Protein AF-B2W3G2-F1 (afdb_monomer_lite)

Radius of gyration: 20.52 Å; chains: 1; bounding box: 35×67×52 Å

Foldseek 3Di:
DDDDDDPPPDPPPPPPPPPQLEDPLVPDDAPPPQFQKFFDLDSNAPPDPGHTHHQAQQDKDALCPPPVNCVVRGNDMGGGPQKDKDWDAACPWDFDAGPNHTDTHNIIMHMHGDPPD

pLDDT: mean 70.54, std 13.12, range [37.62, 88.69]

Secondary structure (DSSP, 8-state):
---------------------SPPGGGS----SSEEEEEESSSSSSSS--EEEE--TT-EEETTTSTT--TTT--EEEEPTTEEEEEEEEEEEEEEEETTEEEEEEEEEEEEETT--

Organism: Pyrenophora tritici-repentis (strain Pt-1C-BFP) (NCBI:txid426418)

Sequence (117 aa):
MRFEIPTIVALLSSFASAVSVCRPHSKLNPFNDSRGCTIFKDQTCGSDPGFAIPGDSGYCADLNNLFADYDGKVRSFRVEKGYQCEFYFEYAYSRAKLDGKECTARQLVACSPAGSG

Structure (mmCIF, N/CA/C/O backbone):
data_AF-B2W3G2-F1
#
_entry.id   AF-B2W3G2-F1
#
loop_
_atom_site.group_PDB
_atom_site.id
_atom_site.type_symbol
_atom_site.label_atom_id
_atom_site.label_alt_id
_atom_site.label_comp_id
_atom_site.label_asym_id
_atom_site.label_entity_id
_atom_site.label_seq_id
_atom_site.pdbx_PDB_ins_code
_atom_site.Cartn_x
_atom_site.Cartn_y
_atom_site.Cartn_z
_atom_site.occupancy
_atom_site.B_iso_or_equiv
_atom_site.auth_seq_id
_atom_site.auth_comp_id
_atom_site.auth_asym_id
_atom_site.auth_atom_id
_atom_site.pdbx_PDB_model_num
ATOM 1 N N . MET A 1 1 ? -24.518 48.943 39.347 1.00 37.62 1 MET A N 1
ATOM 2 C CA . MET A 1 1 ? -23.666 49.119 38.152 1.00 37.62 1 MET A CA 1
ATOM 3 C C . MET A 1 1 ? -22.900 47.829 37.923 1.00 37.62 1 MET A C 1
ATOM 5 O O . MET A 1 1 ? -22.415 47.283 38.900 1.00 37.62 1 MET A O 1
ATOM 9 N N . ARG A 1 2 ? -22.800 47.414 36.652 1.00 47.94 2 ARG A N 1
ATOM 10 C CA . ARG A 1 2 ? -21.894 46.395 36.091 1.00 47.94 2 ARG A CA 1
ATOM 11 C C . ARG A 1 2 ? -22.033 44.958 36.608 1.00 47.94 2 ARG A C 1
ATOM 13 O O . ARG A 1 2 ? -21.457 44.586 37.620 1.00 47.94 2 ARG A O 1
ATOM 20 N N . PHE A 1 3 ? -22.702 44.140 35.802 1.00 44.09 3 PHE A N 1
ATOM 21 C CA . PHE A 1 3 ? -22.323 42.742 35.625 1.00 44.09 3 PHE A CA 1
ATOM 22 C C . PHE A 1 3 ? -21.869 42.610 34.169 1.00 44.09 3 PHE A C 1
ATOM 24 O O . PHE A 1 3 ? -22.652 42.858 33.251 1.00 44.09 3 PHE A O 1
ATOM 31 N N . GLU A 1 4 ? -20.574 42.373 33.971 1.00 50.94 4 GLU A N 1
ATOM 32 C CA . GLU A 1 4 ? -19.979 42.151 32.655 1.00 50.94 4 GLU A CA 1
ATOM 33 C C . GLU A 1 4 ? -20.419 40.783 32.134 1.00 50.94 4 GLU A C 1
ATOM 35 O O . GLU A 1 4 ? -20.329 39.778 32.837 1.00 50.94 4 GLU A O 1
ATOM 40 N N . ILE A 1 5 ? -20.937 40.756 30.909 1.00 59.16 5 ILE A N 1
ATOM 41 C CA . ILE A 1 5 ? -21.316 39.522 30.225 1.00 59.16 5 ILE A CA 1
ATOM 42 C C . ILE A 1 5 ? -20.029 38.964 29.610 1.00 59.16 5 ILE A C 1
ATOM 44 O O . ILE A 1 5 ? -19.461 39.630 28.739 1.00 59.16 5 ILE A O 1
ATOM 48 N N . PRO A 1 6 ? -19.538 37.784 30.030 1.00 47.28 6 PRO A N 1
ATOM 49 C CA . PRO A 1 6 ? -18.366 37.207 29.410 1.00 47.28 6 PRO A CA 1
ATOM 50 C C . PRO A 1 6 ? -18.716 36.804 27.977 1.00 47.28 6 PRO A C 1
ATOM 52 O O . PRO A 1 6 ? -19.735 36.179 27.684 1.00 47.28 6 PRO A O 1
ATOM 55 N N . THR A 1 7 ? -17.826 37.207 27.090 1.00 56.22 7 THR A N 1
ATOM 56 C CA . THR A 1 7 ? -17.694 36.880 25.676 1.00 56.22 7 THR A CA 1
ATOM 57 C C . THR A 1 7 ? -17.620 35.365 25.440 1.00 56.22 7 THR A C 1
ATOM 59 O O . THR A 1 7 ? -16.544 34.823 25.201 1.00 56.22 7 THR A O 1
ATOM 62 N N . ILE A 1 8 ? -18.747 34.655 25.507 1.00 54.78 8 ILE A N 1
ATOM 63 C CA . ILE A 1 8 ? -18.829 33.220 25.178 1.00 54.78 8 ILE A CA 1
ATOM 64 C C . ILE A 1 8 ? -19.654 33.034 23.902 1.00 54.78 8 ILE A C 1
ATOM 66 O O . ILE A 1 8 ? -20.637 32.307 23.881 1.00 54.78 8 ILE A O 1
ATOM 70 N N . VAL A 1 9 ? -19.296 33.722 22.818 1.00 51.31 9 VAL A N 1
ATOM 71 C CA . VAL A 1 9 ? -19.859 33.435 21.490 1.00 51.31 9 VAL A CA 1
ATOM 72 C C . VAL A 1 9 ? -18.789 33.704 20.438 1.00 51.31 9 VAL A C 1
ATOM 74 O O . VAL A 1 9 ? -18.690 34.819 19.948 1.00 51.31 9 VAL A O 1
ATOM 77 N N . ALA A 1 10 ? -17.952 32.704 20.148 1.00 52.84 10 ALA A N 1
ATOM 78 C CA . ALA A 1 10 ? -17.333 32.458 18.833 1.00 52.84 10 ALA A CA 1
ATOM 79 C C . ALA A 1 10 ? -16.202 31.420 18.949 1.00 52.84 10 ALA A C 1
ATOM 81 O O . ALA A 1 10 ? -15.059 31.674 18.588 1.00 52.84 10 ALA A O 1
ATOM 82 N N . LEU A 1 11 ? -16.515 30.215 19.419 1.00 52.56 11 LEU A N 1
ATOM 83 C CA . LEU A 1 11 ? -15.760 29.036 18.992 1.00 52.56 11 LEU A CA 1
ATOM 84 C C . LEU A 1 11 ? -16.623 28.306 17.962 1.00 52.56 11 LEU A C 1
ATOM 86 O O . LEU A 1 11 ? -17.064 27.180 18.182 1.00 52.56 11 LEU A O 1
ATOM 90 N N . LEU A 1 12 ? -16.896 28.978 16.832 1.00 56.38 12 LEU A N 1
ATOM 91 C CA . LEU A 1 12 ? -17.184 28.254 15.596 1.00 56.38 12 LEU A CA 1
ATOM 92 C C . LEU A 1 12 ? -15.885 27.540 15.233 1.00 56.38 12 LEU A C 1
ATOM 94 O O . LEU A 1 12 ? -14.986 28.093 14.607 1.00 56.38 12 LEU A O 1
ATOM 98 N N . SER A 1 13 ? -15.777 26.325 15.751 1.00 57.22 13 SER A N 1
ATOM 99 C CA . SER A 1 13 ? -14.760 25.355 15.410 1.00 57.22 13 SER A CA 1
ATOM 100 C C . SER A 1 13 ? -14.858 25.108 13.912 1.00 57.22 13 SER A C 1
ATOM 102 O O . SER A 1 13 ? -15.798 24.492 13.420 1.00 57.22 13 SER A O 1
ATOM 104 N N . SER A 1 14 ? -13.895 25.648 13.173 1.00 59.69 14 SER A N 1
ATOM 105 C CA . SER A 1 14 ? -13.691 25.333 11.770 1.00 59.69 14 SER A CA 1
ATOM 106 C C . SER A 1 14 ? -13.421 23.836 11.663 1.00 59.69 14 SER A C 1
ATOM 108 O O . SER A 1 14 ? -12.293 23.386 11.860 1.00 59.69 14 SER A O 1
ATOM 110 N N . PHE A 1 15 ? -14.451 23.045 11.372 1.00 57.06 15 PHE A N 1
ATOM 111 C CA . PHE A 1 15 ? -14.263 21.687 10.886 1.00 57.06 15 PHE A CA 1
ATOM 112 C C . PHE A 1 15 ? -13.622 21.844 9.509 1.00 57.06 15 PHE A C 1
ATOM 114 O O . PHE A 1 15 ? -14.303 22.081 8.513 1.00 57.06 15 PHE A O 1
ATOM 121 N N . ALA A 1 16 ? -12.292 21.826 9.458 1.00 56.72 16 ALA A N 1
ATOM 122 C CA . ALA A 1 16 ? -11.580 21.725 8.201 1.00 56.72 16 ALA A CA 1
ATOM 123 C C . ALA A 1 16 ? -12.007 20.396 7.571 1.00 56.72 16 ALA A C 1
ATOM 125 O O . ALA A 1 16 ? -11.573 19.323 7.988 1.00 56.72 16 ALA A O 1
ATOM 126 N N . SER A 1 17 ? -12.926 20.457 6.610 1.00 55.50 17 SER A N 1
ATOM 127 C CA . SER A 1 17 ? -13.286 19.302 5.806 1.00 55.50 17 SER A CA 1
ATOM 128 C C . SER A 1 17 ? -12.051 18.928 4.996 1.00 55.50 17 SER A C 1
ATOM 130 O O . SER A 1 17 ? -11.687 19.639 4.058 1.00 55.50 17 SER A O 1
ATOM 132 N N . ALA A 1 18 ? -11.381 17.840 5.372 1.00 57.38 18 ALA A N 1
ATOM 133 C CA . ALA A 1 18 ? -10.377 17.228 4.522 1.00 57.38 18 ALA A CA 1
ATOM 134 C C . ALA A 1 18 ? -11.091 16.777 3.241 1.00 57.38 18 ALA A C 1
ATOM 136 O O . ALA A 1 18 ? -11.830 15.792 3.239 1.00 57.38 18 ALA A O 1
ATOM 137 N N . VAL A 1 19 ? -10.946 17.548 2.161 1.00 55.28 19 VAL A N 1
ATOM 138 C CA . VAL A 1 19 ? -11.452 17.148 0.849 1.00 55.28 19 VAL A CA 1
ATOM 139 C C . VAL A 1 19 ? -10.671 15.901 0.457 1.00 55.28 19 VAL A C 1
ATOM 141 O O . VAL A 1 19 ? -9.459 15.962 0.260 1.00 55.28 19 VAL A O 1
ATOM 144 N N . SER A 1 20 ? -11.358 14.761 0.387 1.00 54.84 20 SER A N 1
ATOM 145 C CA . SER A 1 20 ? -10.783 13.536 -0.163 1.00 54.84 20 SER A CA 1
ATOM 146 C C . SER A 1 20 ? -10.336 13.820 -1.595 1.00 54.84 20 SER A C 1
ATOM 148 O O . SER A 1 20 ? -11.167 13.961 -2.491 1.00 54.84 20 SER A O 1
ATOM 150 N N . VAL A 1 21 ? -9.022 13.916 -1.806 1.00 62.97 21 VAL A N 1
ATOM 151 C CA . VAL A 1 21 ? -8.405 14.059 -3.138 1.00 62.97 21 VAL A CA 1
ATOM 152 C C . VAL A 1 21 ? -8.632 12.785 -3.963 1.00 62.97 21 VAL A C 1
ATOM 154 O O . VAL A 1 21 ? -8.684 12.818 -5.192 1.00 62.97 21 VAL A O 1
ATOM 157 N N . CYS A 1 22 ? -8.861 11.662 -3.283 1.00 63.62 22 CYS A N 1
ATOM 158 C CA . CYS A 1 22 ? -9.170 10.391 -3.906 1.00 63.62 22 CYS A CA 1
ATOM 159 C C . CYS A 1 22 ? -10.599 10.371 -4.449 1.00 63.62 22 CYS A C 1
ATOM 161 O O . CYS A 1 22 ? -11.572 10.622 -3.726 1.00 63.62 22 CYS A O 1
ATOM 163 N N . ARG A 1 23 ? -10.721 10.033 -5.739 1.00 64.56 23 ARG A N 1
ATOM 164 C CA . ARG A 1 23 ? -12.013 9.753 -6.370 1.00 64.56 23 ARG A CA 1
ATOM 165 C C . ARG A 1 23 ? -12.688 8.590 -5.635 1.00 64.56 23 ARG A C 1
ATOM 167 O O . ARG A 1 23 ? -12.013 7.608 -5.324 1.00 64.56 23 ARG A O 1
ATOM 174 N N . PRO A 1 24 ? -14.008 8.658 -5.388 1.00 63.03 24 PRO A N 1
ATOM 175 C CA . PRO A 1 24 ? -14.722 7.552 -4.772 1.00 63.03 24 PRO A CA 1
ATOM 176 C C . PRO A 1 24 ? -14.552 6.287 -5.615 1.00 63.03 24 PRO A C 1
ATOM 178 O O . PRO A 1 24 ? -14.677 6.324 -6.842 1.00 63.03 24 PRO A O 1
ATOM 181 N N . HIS A 1 25 ? -14.290 5.171 -4.936 1.00 58.38 25 HIS A N 1
ATOM 182 C CA . HIS A 1 25 ? -14.004 3.871 -5.546 1.00 58.38 25 HIS A CA 1
ATOM 183 C C . HIS A 1 25 ? -15.076 3.432 -6.562 1.00 58.38 25 HIS A C 1
ATOM 185 O O . HIS A 1 25 ? -14.752 2.837 -7.583 1.00 58.38 25 HIS A O 1
ATOM 191 N N . SER A 1 26 ? -16.339 3.826 -6.359 1.00 60.28 26 SER A N 1
ATOM 192 C CA . SER A 1 26 ? -17.457 3.561 -7.276 1.00 60.28 26 SER A CA 1
ATOM 193 C C . SER A 1 26 ? -17.320 4.181 -8.675 1.00 60.28 26 SER A C 1
ATOM 195 O O . SER A 1 26 ? -18.089 3.821 -9.563 1.00 60.28 26 SER A O 1
ATOM 197 N N . LYS A 1 27 ? -16.374 5.105 -8.886 1.00 65.44 27 LYS A N 1
ATOM 198 C CA . LYS A 1 27 ? -16.116 5.762 -10.179 1.00 65.44 27 LYS A CA 1
ATOM 199 C C . LYS A 1 27 ? -14.816 5.322 -10.858 1.00 65.44 27 LYS A C 1
ATOM 201 O O . LYS A 1 27 ? -14.459 5.898 -11.884 1.00 65.44 27 LYS A O 1
ATOM 206 N N . LEU A 1 28 ? -14.086 4.364 -10.290 1.00 69.25 28 LEU A N 1
ATOM 207 C CA . LEU A 1 28 ? -12.816 3.888 -10.836 1.00 69.25 28 LEU A CA 1
ATOM 208 C C . LEU A 1 28 ? -13.001 2.520 -11.499 1.00 69.25 28 LEU A C 1
ATOM 210 O O . LEU A 1 28 ? -13.669 1.645 -10.954 1.00 69.25 28 LEU A O 1
ATOM 214 N N . ASN A 1 29 ? -12.397 2.333 -12.676 1.00 72.06 29 ASN A N 1
ATOM 215 C CA . ASN A 1 29 ? -12.418 1.043 -13.362 1.00 72.06 29 ASN A CA 1
ATOM 216 C C . ASN A 1 29 ? -11.590 0.030 -12.564 1.00 72.06 29 ASN A C 1
ATOM 218 O O . ASN A 1 29 ? -10.436 0.351 -12.258 1.00 72.06 29 ASN A O 1
ATOM 222 N N . PRO A 1 30 ? -12.123 -1.162 -12.249 1.00 71.81 30 PRO A N 1
ATOM 223 C CA . PRO A 1 30 ? -11.364 -2.197 -11.555 1.00 71.81 30 PRO A CA 1
ATOM 224 C C . PRO A 1 30 ? -10.147 -2.620 -12.384 1.00 71.81 30 PRO A C 1
ATOM 226 O O . PRO A 1 30 ? -10.211 -2.626 -13.615 1.00 71.81 30 PRO A O 1
ATOM 229 N N . PHE A 1 31 ? -9.047 -2.974 -11.719 1.00 73.56 31 PHE A N 1
ATOM 230 C CA . PHE A 1 31 ? -7.843 -3.465 -12.405 1.00 73.56 31 PHE A CA 1
ATOM 231 C C . PHE A 1 31 ? -8.002 -4.914 -12.896 1.00 73.56 31 PHE A C 1
ATOM 233 O O . PHE A 1 31 ? -7.380 -5.289 -13.884 1.00 73.56 31 PHE A O 1
ATOM 240 N N . ASN A 1 32 ? -8.894 -5.691 -12.266 1.00 71.81 32 ASN A N 1
ATOM 241 C CA . ASN A 1 32 ? -9.285 -7.054 -12.657 1.00 71.81 32 ASN A CA 1
ATOM 242 C C . ASN A 1 32 ? -8.110 -8.034 -12.874 1.00 71.81 32 ASN A C 1
ATOM 244 O O . ASN A 1 32 ? -8.194 -8.945 -13.693 1.00 71.81 32 ASN A O 1
ATOM 248 N N . ASP A 1 33 ? -7.018 -7.841 -12.137 1.00 81.12 33 ASP A N 1
ATOM 249 C CA . ASP A 1 33 ? -5.773 -8.612 -12.209 1.00 81.12 33 ASP A CA 1
ATOM 250 C C . ASP A 1 33 ? -5.416 -9.273 -10.865 1.00 81.12 33 ASP A C 1
ATOM 252 O O . ASP A 1 33 ? -4.252 -9.531 -10.570 1.00 81.12 33 ASP A O 1
ATOM 256 N N . SER A 1 34 ? -6.433 -9.533 -10.037 1.00 82.00 34 SER A N 1
ATOM 257 C CA . SER A 1 34 ? -6.322 -10.156 -8.707 1.00 82.00 34 SER A CA 1
ATOM 258 C C . SER A 1 34 ? -5.520 -9.358 -7.667 1.00 82.00 34 SER A C 1
ATOM 260 O O . SER A 1 34 ? -5.223 -9.874 -6.585 1.00 82.00 34 SER A O 1
ATOM 262 N N . ARG A 1 35 ? -5.188 -8.087 -7.936 1.00 87.19 35 ARG A N 1
ATOM 263 C CA . ARG A 1 35 ? -4.632 -7.207 -6.903 1.00 87.19 35 ARG A CA 1
ATOM 264 C C . ARG A 1 35 ? -5.703 -6.867 -5.862 1.00 87.19 35 ARG A C 1
ATOM 266 O O . ARG A 1 35 ? -6.830 -6.531 -6.213 1.00 87.19 35 ARG A O 1
ATOM 273 N N . GLY A 1 36 ? -5.340 -6.913 -4.585 1.00 87.00 36 GLY A N 1
ATOM 274 C CA . GLY A 1 36 ? -6.209 -6.503 -3.485 1.00 87.00 36 GLY A CA 1
ATOM 275 C C . GLY A 1 36 ? -6.206 -4.990 -3.292 1.00 87.00 36 GLY A C 1
ATOM 276 O O . GLY A 1 36 ? -7.250 -4.382 -3.066 1.00 87.00 36 GLY A O 1
ATOM 277 N N . CYS A 1 37 ? -5.045 -4.349 -3.451 1.00 88.25 37 CYS A N 1
ATOM 278 C CA . CYS A 1 37 ? -4.958 -2.893 -3.500 1.00 88.25 37 CYS A CA 1
ATOM 279 C C . CYS A 1 37 ? -3.789 -2.399 -4.355 1.00 88.25 37 CYS A C 1
ATOM 281 O O . CYS A 1 37 ? -2.897 -3.155 -4.731 1.00 88.25 37 CYS A O 1
ATOM 283 N N . THR A 1 38 ? -3.795 -1.105 -4.664 1.00 88.69 38 THR A N 1
ATOM 284 C CA . THR A 1 38 ? -2.632 -0.384 -5.188 1.00 88.69 38 THR A CA 1
ATOM 285 C C . THR A 1 38 ? -2.251 0.720 -4.208 1.00 88.69 38 THR A C 1
ATOM 287 O O . THR A 1 38 ? -3.115 1.493 -3.791 1.00 88.69 38 THR A O 1
ATOM 290 N N . ILE A 1 39 ? -0.974 0.798 -3.838 1.00 88.12 39 ILE A N 1
ATOM 291 C CA . ILE A 1 39 ? -0.417 1.877 -3.010 1.00 88.12 39 ILE A CA 1
ATOM 292 C C . ILE A 1 39 ? 0.280 2.917 -3.889 1.00 88.12 39 ILE A C 1
ATOM 294 O O . ILE A 1 39 ? 0.899 2.570 -4.895 1.00 88.12 39 ILE A O 1
ATOM 298 N N . PHE A 1 40 ? 0.208 4.189 -3.501 1.00 88.25 40 PHE A N 1
ATOM 299 C CA . PHE A 1 40 ? 0.773 5.305 -4.260 1.00 88.25 40 PHE A CA 1
ATOM 300 C C . PHE A 1 40 ? 1.610 6.216 -3.363 1.00 88.25 40 PHE A C 1
ATOM 302 O O . PHE A 1 40 ? 1.326 6.387 -2.173 1.00 88.25 40 PHE A O 1
ATOM 309 N N . LYS A 1 41 ? 2.641 6.827 -3.954 1.00 87.50 41 LYS A N 1
ATOM 310 C CA . LYS A 1 41 ? 3.458 7.864 -3.302 1.00 87.50 41 LYS A CA 1
ATOM 311 C C . LYS A 1 41 ? 2.855 9.262 -3.432 1.00 87.50 41 LYS A C 1
ATOM 313 O O . LYS A 1 41 ? 3.275 10.174 -2.725 1.00 87.50 41 LYS A O 1
ATOM 318 N N . ASP A 1 42 ? 1.869 9.422 -4.309 1.00 85.62 42 ASP A N 1
ATOM 319 C CA . ASP A 1 42 ? 1.073 10.634 -4.459 1.00 85.62 42 ASP A CA 1
ATOM 320 C C . ASP A 1 42 ? -0.215 10.574 -3.614 1.00 85.62 42 ASP A C 1
ATOM 322 O O . ASP A 1 42 ? -0.608 9.531 -3.083 1.00 85.62 42 ASP A O 1
ATOM 326 N N . GLN A 1 43 ? -0.878 11.720 -3.460 1.00 82.38 43 GLN A N 1
ATOM 327 C CA . GLN A 1 43 ? -2.166 11.830 -2.761 1.00 82.38 43 GLN A CA 1
ATOM 328 C C . GLN A 1 43 ? -3.373 11.689 -3.701 1.00 82.38 43 GLN A C 1
ATOM 330 O O . GLN A 1 43 ? -4.512 11.859 -3.270 1.00 82.38 43 GLN A O 1
ATOM 335 N N . THR A 1 44 ? -3.152 11.438 -4.991 1.00 76.06 44 THR A N 1
ATOM 336 C CA . THR A 1 44 ? -4.202 11.549 -6.014 1.00 76.06 44 THR A CA 1
ATOM 337 C C . THR A 1 44 ? -4.922 10.226 -6.268 1.00 76.06 44 THR A C 1
ATOM 339 O O . THR A 1 44 ? -5.918 10.208 -6.996 1.00 76.06 44 THR A O 1
ATOM 342 N N . CYS A 1 45 ? -4.464 9.129 -5.650 1.00 72.00 45 CYS A N 1
ATOM 343 C CA . CYS A 1 45 ? -5.052 7.799 -5.784 1.00 72.00 45 CYS A CA 1
ATOM 344 C C . CYS A 1 45 ? -5.075 7.271 -7.235 1.00 72.00 45 CYS A C 1
ATOM 346 O O . CYS A 1 45 ? -5.992 6.529 -7.604 1.00 72.00 45 CYS A O 1
ATOM 348 N N . GLY A 1 46 ? -4.091 7.639 -8.068 1.00 67.56 46 GLY A N 1
ATOM 349 C CA . GLY A 1 46 ? -3.947 7.028 -9.395 1.00 67.56 46 GLY A CA 1
ATOM 350 C C . GLY A 1 46 ? -3.339 7.871 -10.514 1.00 67.56 46 GLY A C 1
ATOM 351 O O . GLY A 1 46 ? -3.566 7.519 -11.671 1.00 67.56 46 GLY A O 1
ATOM 352 N N . SER A 1 47 ? -2.620 8.969 -10.232 1.00 70.75 47 SER A N 1
ATOM 353 C CA . SER A 1 47 ? -1.779 9.590 -11.275 1.00 70.75 47 SER A CA 1
ATOM 354 C C . SER A 1 47 ? -0.465 8.839 -11.482 1.00 70.75 47 SER A C 1
ATOM 356 O O . SER A 1 47 ? -0.023 8.710 -12.621 1.00 70.75 47 SER A O 1
ATOM 358 N N . ASP A 1 48 ? 0.125 8.305 -10.414 1.00 76.56 48 ASP A N 1
ATOM 359 C CA . ASP A 1 48 ? 1.264 7.394 -10.495 1.00 76.56 48 ASP A CA 1
ATOM 360 C C . ASP A 1 48 ? 0.835 5.942 -10.790 1.00 76.56 48 ASP A C 1
A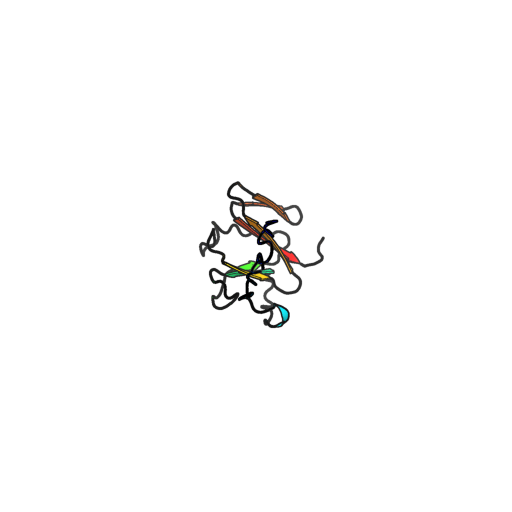TOM 362 O O . ASP A 1 48 ? -0.252 5.521 -10.384 1.00 76.56 48 ASP A O 1
ATOM 366 N N . PRO A 1 49 ? 1.699 5.124 -11.432 1.00 77.88 49 PRO A N 1
ATOM 367 C CA . P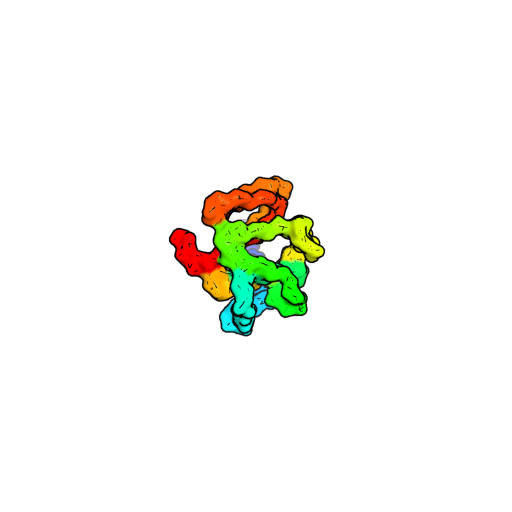RO A 1 49 ? 1.417 3.708 -11.693 1.00 77.88 49 PRO A CA 1
ATOM 368 C C . PRO A 1 49 ? 1.216 2.878 -10.411 1.00 77.88 49 PRO A C 1
ATOM 370 O O . PRO A 1 49 ? 0.621 1.801 -10.463 1.00 77.88 49 PRO A O 1
ATOM 373 N N . GLY A 1 50 ? 1.670 3.394 -9.262 1.00 85.75 50 GLY A N 1
ATOM 374 C CA . GLY A 1 50 ? 1.537 2.758 -7.955 1.00 85.75 50 GLY A CA 1
ATOM 375 C C . GLY A 1 50 ? 2.262 1.415 -7.855 1.00 85.75 50 GLY A C 1
ATOM 376 O O . GLY A 1 50 ? 3.015 1.014 -8.742 1.00 85.75 50 GLY A O 1
ATOM 377 N N . PHE A 1 51 ? 2.057 0.716 -6.744 1.00 87.62 51 PHE A N 1
ATOM 378 C CA . PHE A 1 51 ? 2.509 -0.659 -6.558 1.00 87.62 51 PHE A CA 1
ATOM 379 C C . PHE A 1 51 ? 1.322 -1.551 -6.207 1.00 87.62 51 PHE A C 1
ATOM 381 O O . PHE A 1 51 ? 0.562 -1.244 -5.289 1.00 87.62 51 PHE A O 1
ATOM 388 N N . ALA A 1 52 ? 1.150 -2.633 -6.965 1.00 88.56 52 ALA A N 1
ATOM 389 C CA . ALA A 1 52 ? 0.051 -3.570 -6.791 1.00 88.56 52 ALA A CA 1
ATOM 390 C C . ALA A 1 52 ? 0.369 -4.572 -5.675 1.00 88.56 52 ALA A C 1
ATOM 392 O O . ALA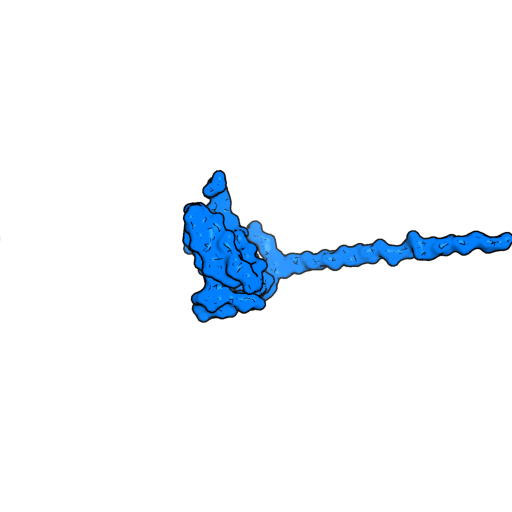 A 1 52 ? 1.361 -5.294 -5.742 1.00 88.56 52 ALA A O 1
ATOM 393 N N . ILE A 1 53 ? -0.497 -4.628 -4.668 1.00 87.25 53 ILE A N 1
ATOM 394 C CA . ILE A 1 53 ? -0.466 -5.632 -3.607 1.00 87.25 53 ILE A CA 1
ATOM 395 C C . ILE A 1 53 ? -1.456 -6.737 -3.999 1.00 87.25 53 ILE A C 1
ATOM 397 O O . ILE A 1 53 ? -2.645 -6.434 -4.146 1.00 87.25 53 ILE A O 1
ATOM 401 N N . PRO A 1 54 ? -1.019 -7.992 -4.200 1.00 86.50 54 PRO A N 1
ATOM 402 C CA . PRO A 1 54 ? -1.918 -9.103 -4.495 1.00 86.50 54 PRO A CA 1
ATOM 403 C C . PRO A 1 54 ? -2.918 -9.329 -3.354 1.00 86.50 54 PRO A C 1
ATOM 405 O O . PRO A 1 54 ? -2.612 -9.107 -2.184 1.00 86.50 54 PRO A O 1
ATOM 408 N N . GLY A 1 55 ? -4.139 -9.725 -3.714 1.00 82.00 55 GLY A N 1
ATOM 409 C CA . GLY A 1 55 ? -5.243 -9.958 -2.780 1.00 82.00 55 GLY A CA 1
ATOM 410 C C . GLY A 1 55 ? -5.286 -11.378 -2.215 1.00 82.00 55 GLY A C 1
ATOM 411 O O . GLY A 1 55 ? -6.369 -11.936 -2.049 1.00 82.00 55 GLY A O 1
ATOM 412 N N . ASP A 1 56 ? -4.126 -11.990 -1.991 1.00 78.12 56 ASP A N 1
ATOM 413 C CA . ASP A 1 56 ? -4.024 -13.342 -1.448 1.00 78.12 56 ASP A CA 1
ATOM 414 C C . ASP A 1 56 ? -4.048 -13.314 0.085 1.00 78.12 56 ASP A C 1
ATOM 416 O O . ASP A 1 56 ? -3.270 -12.595 0.710 1.00 78.12 56 ASP A O 1
ATOM 420 N N . SER A 1 57 ? -4.858 -14.188 0.691 1.00 64.88 57 SER A N 1
ATOM 421 C CA . SER A 1 57 ? -5.073 -14.351 2.145 1.00 64.88 57 SER A CA 1
ATOM 422 C C . SER A 1 57 ? -3.809 -14.491 3.006 1.00 64.88 57 SER A C 1
ATOM 424 O O . SER A 1 57 ? -3.847 -14.336 4.220 1.00 64.88 57 SER A O 1
ATOM 426 N N . GLY A 1 58 ? -2.658 -14.774 2.398 1.00 65.88 58 GLY A N 1
ATOM 427 C CA . GLY A 1 58 ? -1.385 -14.925 3.096 1.00 65.88 58 GLY A CA 1
ATOM 428 C C . GLY A 1 58 ? -0.259 -14.043 2.570 1.00 65.88 58 GLY A C 1
ATOM 429 O O . GLY A 1 58 ? 0.898 -14.349 2.864 1.00 65.88 58 GLY A O 1
ATOM 430 N N . TYR A 1 59 ? -0.555 -13.034 1.744 1.00 74.75 59 TYR A N 1
ATOM 431 C CA . TYR A 1 59 ? 0.462 -12.130 1.217 1.00 74.75 59 TYR A CA 1
ATOM 432 C C . TYR A 1 59 ? 0.597 -10.874 2.073 1.00 74.75 59 TYR A C 1
ATOM 434 O O . TYR A 1 59 ? -0.368 -10.154 2.324 1.00 74.75 59 TYR A O 1
ATOM 442 N N . CYS A 1 60 ? 1.838 -10.587 2.452 1.00 76.75 60 CYS A N 1
ATOM 443 C CA . CYS A 1 60 ? 2.206 -9.405 3.207 1.00 76.75 60 CYS A CA 1
ATOM 444 C C . CYS A 1 60 ? 3.379 -8.720 2.521 1.00 76.75 60 CYS A C 1
ATOM 446 O O . CYS A 1 60 ? 4.449 -9.310 2.363 1.00 76.75 60 CYS A O 1
ATOM 448 N N . ALA A 1 61 ? 3.180 -7.468 2.127 1.00 78.81 61 ALA A N 1
ATOM 449 C CA . ALA A 1 61 ? 4.242 -6.644 1.585 1.00 78.81 61 ALA A CA 1
ATOM 450 C C . ALA A 1 61 ? 4.936 -5.882 2.710 1.00 78.81 61 ALA A C 1
ATOM 452 O O . ALA A 1 61 ? 4.329 -5.004 3.323 1.00 78.81 61 ALA A O 1
ATOM 453 N N . ASP A 1 62 ? 6.213 -6.181 2.934 1.00 80.12 62 ASP A N 1
ATOM 454 C CA . ASP A 1 62 ? 7.106 -5.299 3.678 1.00 80.12 62 ASP A CA 1
ATOM 455 C C . ASP A 1 62 ? 7.508 -4.125 2.783 1.00 80.12 62 ASP A C 1
ATOM 457 O O . ASP A 1 62 ? 8.216 -4.292 1.787 1.00 80.12 62 ASP A O 1
ATOM 461 N N . LEU A 1 63 ? 7.056 -2.926 3.143 1.00 79.06 63 LEU A N 1
ATOM 462 C CA . LEU A 1 63 ? 7.282 -1.714 2.356 1.00 79.06 63 LEU A CA 1
ATOM 463 C C . LEU A 1 63 ? 8.754 -1.288 2.300 1.00 79.06 63 LEU A C 1
ATOM 465 O O . LEU A 1 63 ? 9.124 -0.562 1.374 1.00 79.06 63 LEU A O 1
ATOM 469 N N . ASN A 1 64 ? 9.589 -1.776 3.223 1.00 76.00 64 ASN A N 1
ATOM 470 C CA . ASN A 1 64 ? 11.037 -1.576 3.204 1.00 76.00 64 ASN A CA 1
ATOM 471 C C . ASN A 1 64 ? 11.737 -2.502 2.193 1.00 76.00 64 ASN A C 1
ATOM 473 O O . ASN A 1 64 ? 12.741 -2.132 1.595 1.00 76.00 64 ASN A O 1
ATOM 477 N N . ASN A 1 65 ? 11.188 -3.699 1.969 1.00 71.31 65 ASN A N 1
ATOM 478 C CA . ASN A 1 65 ? 11.729 -4.684 1.026 1.00 71.31 65 ASN A CA 1
ATOM 479 C C . ASN A 1 65 ? 11.082 -4.618 -0.364 1.00 71.31 65 ASN A C 1
ATOM 481 O O . ASN A 1 65 ? 11.476 -5.343 -1.280 1.00 71.31 65 ASN A O 1
ATOM 485 N N . LEU A 1 66 ? 10.092 -3.748 -0.552 1.00 76.69 66 LEU A N 1
ATOM 486 C CA . LEU A 1 66 ? 9.518 -3.501 -1.864 1.00 76.69 66 LEU A CA 1
ATOM 487 C C . LEU A 1 66 ? 10.538 -2.796 -2.766 1.00 76.69 66 LEU A C 1
ATOM 489 O O . LEU A 1 66 ? 11.041 -1.732 -2.417 1.00 76.69 66 LEU A O 1
ATOM 493 N N .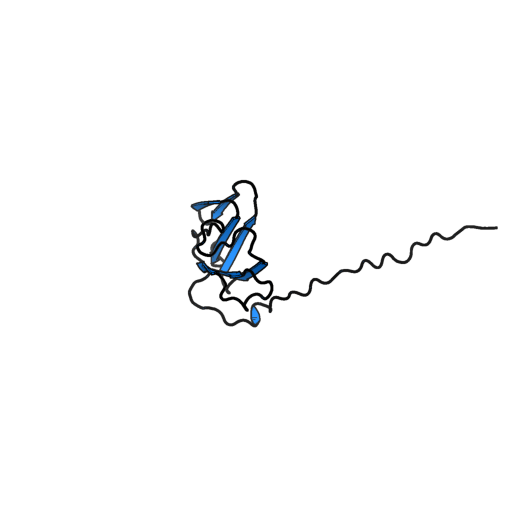 PHE A 1 67 ? 10.773 -3.349 -3.966 1.00 66.94 67 PHE A N 1
ATOM 494 C CA . PHE A 1 67 ? 11.724 -2.858 -4.989 1.00 66.94 67 PHE A CA 1
ATOM 495 C C . PHE A 1 67 ? 11.646 -1.355 -5.285 1.00 66.94 67 PHE A C 1
ATOM 497 O O . PHE A 1 67 ? 12.574 -0.768 -5.833 1.00 66.94 67 PHE A O 1
ATOM 504 N N . ALA A 1 68 ? 10.515 -0.745 -4.964 1.00 69.69 68 ALA A N 1
ATOM 505 C CA . ALA A 1 68 ? 10.212 0.635 -5.252 1.00 69.69 68 ALA A CA 1
ATOM 506 C C . ALA A 1 68 ? 10.271 1.551 -4.020 1.00 69.69 68 ALA A C 1
ATOM 508 O O . ALA A 1 68 ? 9.874 2.701 -4.167 1.00 69.69 68 ALA A O 1
ATOM 509 N N . ASP A 1 69 ? 10.764 1.105 -2.856 1.00 79.25 69 ASP A N 1
ATOM 510 C CA . ASP A 1 69 ? 11.039 1.945 -1.674 1.00 79.25 69 ASP A CA 1
ATOM 511 C C . ASP A 1 69 ? 9.809 2.780 -1.265 1.00 79.25 69 ASP A C 1
ATOM 513 O O . ASP A 1 69 ? 9.680 3.974 -1.572 1.00 79.25 69 ASP A O 1
ATOM 517 N N . TYR A 1 70 ? 8.832 2.087 -0.676 1.00 83.00 70 TYR A N 1
ATOM 518 C CA . TYR A 1 70 ? 7.544 2.652 -0.264 1.00 83.00 70 TYR A CA 1
ATOM 519 C C . TYR A 1 70 ? 7.469 2.945 1.244 1.00 83.00 70 TYR A C 1
ATOM 521 O O . TYR A 1 70 ? 6.529 3.621 1.673 1.00 83.00 70 TYR A O 1
ATOM 529 N N . ASP A 1 71 ? 8.452 2.500 2.032 1.00 82.12 71 ASP A N 1
ATOM 530 C CA . ASP A 1 71 ? 8.551 2.763 3.473 1.00 82.12 71 ASP A CA 1
ATOM 531 C C . ASP A 1 71 ? 8.518 4.273 3.765 1.00 82.12 71 ASP A C 1
ATOM 533 O O . ASP A 1 71 ? 9.255 5.065 3.171 1.00 82.12 71 ASP A O 1
ATOM 537 N N . GLY A 1 72 ? 7.571 4.707 4.603 1.00 81.69 72 GLY A N 1
ATOM 538 C CA . GLY A 1 72 ? 7.337 6.126 4.915 1.00 81.69 72 GLY A CA 1
ATOM 539 C C . GLY A 1 72 ? 6.911 7.017 3.731 1.00 81.69 72 GLY A C 1
ATOM 540 O O . GLY A 1 72 ? 6.765 8.234 3.891 1.00 81.69 72 GLY A O 1
ATOM 541 N N . LYS A 1 73 ? 6.709 6.443 2.537 1.00 86.38 73 LYS A N 1
ATOM 542 C CA . LYS A 1 73 ? 6.448 7.169 1.281 1.00 86.38 73 LYS A CA 1
ATOM 543 C C . LYS A 1 73 ? 5.051 6.949 0.721 1.00 86.38 73 LYS A C 1
ATOM 545 O O . LYS A 1 73 ? 4.652 7.713 -0.152 1.00 86.38 73 LYS A O 1
ATOM 550 N N . VAL A 1 74 ? 4.299 5.965 1.214 1.00 86.94 74 VAL A N 1
ATOM 551 C CA . VAL A 1 74 ? 2.880 5.794 0.862 1.00 86.94 74 VAL A CA 1
ATOM 552 C C . VAL A 1 74 ? 2.087 7.028 1.305 1.00 86.94 74 VAL A C 1
ATOM 554 O O . VAL A 1 74 ? 2.130 7.420 2.471 1.00 86.94 74 VAL A O 1
ATOM 557 N N . ARG A 1 75 ? 1.357 7.647 0.374 1.00 86.75 75 ARG A N 1
ATOM 558 C CA . ARG A 1 75 ? 0.508 8.826 0.621 1.00 86.75 75 ARG A CA 1
ATOM 559 C C . ARG A 1 75 ? -0.959 8.584 0.306 1.00 86.75 75 ARG A C 1
ATOM 561 O O . ARG A 1 75 ? -1.806 9.289 0.848 1.00 86.75 75 ARG A O 1
ATOM 568 N N . SER A 1 76 ? -1.262 7.593 -0.525 1.00 85.44 76 SER A N 1
ATOM 569 C CA . SER A 1 76 ? -2.627 7.157 -0.783 1.00 85.44 76 SER A CA 1
ATOM 570 C C . SER A 1 76 ? -2.676 5.684 -1.190 1.00 85.44 76 SER A C 1
ATOM 572 O O . SER A 1 76 ? -1.653 5.072 -1.507 1.00 85.44 76 SER A O 1
ATOM 574 N N . PHE A 1 77 ? -3.866 5.092 -1.135 1.00 86.38 77 PHE A N 1
ATOM 575 C CA . PHE A 1 77 ? -4.104 3.704 -1.513 1.00 86.38 77 PHE A CA 1
ATOM 576 C C . PHE A 1 77 ? -5.477 3.560 -2.168 1.00 86.38 77 PHE A C 1
ATOM 578 O O . PHE A 1 77 ? -6.398 4.337 -1.914 1.00 86.38 77 PHE A O 1
ATOM 585 N N . ARG A 1 78 ? -5.619 2.530 -2.998 1.00 86.06 78 ARG A N 1
ATOM 586 C CA . ARG A 1 78 ? -6.871 2.153 -3.649 1.00 86.06 78 ARG A CA 1
ATOM 587 C C . ARG A 1 78 ? -7.099 0.660 -3.462 1.00 86.06 78 ARG A C 1
ATOM 589 O O . ARG A 1 78 ? -6.358 -0.139 -4.026 1.00 86.06 78 ARG A O 1
ATOM 596 N N . VAL A 1 79 ? -8.111 0.299 -2.682 1.00 86.12 79 VAL A N 1
ATOM 597 C CA . VAL A 1 79 ? -8.531 -1.096 -2.478 1.00 86.12 79 VAL A CA 1
ATOM 598 C C . VAL A 1 79 ? -9.470 -1.504 -3.605 1.00 86.12 79 VAL A C 1
ATOM 600 O O . VAL A 1 79 ? -10.366 -0.738 -3.952 1.00 86.12 79 VAL A O 1
ATOM 603 N N . GLU A 1 80 ? -9.261 -2.686 -4.175 1.00 86.06 80 GLU A N 1
ATOM 604 C CA . GLU A 1 80 ? -10.112 -3.224 -5.231 1.00 86.06 80 GLU A CA 1
ATOM 605 C C . GLU A 1 80 ? -11.421 -3.789 -4.673 1.00 86.06 80 GLU A C 1
ATOM 607 O O . GLU A 1 80 ? -11.533 -4.216 -3.521 1.00 86.06 80 GLU A O 1
ATOM 612 N N . LYS A 1 81 ? -12.466 -3.772 -5.503 1.00 83.19 81 LYS A N 1
ATOM 613 C CA . LYS A 1 81 ? -13.792 -4.239 -5.095 1.00 83.19 81 LYS A CA 1
ATOM 614 C C . LYS A 1 81 ? -13.741 -5.727 -4.757 1.00 83.19 81 LYS A C 1
ATOM 616 O O . LYS A 1 81 ? -13.290 -6.527 -5.565 1.00 83.19 81 LYS A O 1
ATOM 621 N N . GLY A 1 82 ? -14.289 -6.084 -3.596 1.00 83.81 82 GLY A N 1
ATOM 622 C CA . GLY A 1 82 ? -14.302 -7.468 -3.123 1.00 83.81 82 GLY A CA 1
ATOM 623 C C . GLY A 1 82 ? -13.050 -7.861 -2.344 1.00 83.81 82 GLY A C 1
ATOM 624 O O . GLY A 1 82 ? -12.924 -9.031 -2.014 1.00 83.81 82 GLY A O 1
ATOM 625 N N . TYR A 1 83 ? -12.174 -6.908 -2.015 1.00 84.62 83 TYR A N 1
ATOM 626 C CA . TYR A 1 83 ? -11.037 -7.109 -1.124 1.00 84.62 83 TYR A CA 1
ATOM 627 C C . TYR A 1 83 ? -11.127 -6.202 0.105 1.00 84.62 83 TYR A C 1
ATOM 629 O O . TYR A 1 83 ? -11.720 -5.121 0.068 1.00 84.62 83 TYR A O 1
ATOM 637 N N . GLN A 1 84 ? -10.521 -6.655 1.194 1.00 84.75 84 GLN A N 1
ATOM 638 C CA . GLN A 1 84 ? -10.233 -5.884 2.394 1.00 84.75 84 GLN A CA 1
ATOM 639 C C . GLN A 1 84 ? -8.722 -5.863 2.597 1.00 84.75 84 GLN A C 1
ATOM 641 O O . GLN A 1 84 ? -8.054 -6.851 2.300 1.00 84.75 84 GLN A O 1
ATOM 646 N N . CYS A 1 85 ? -8.180 -4.748 3.081 1.00 83.81 85 CYS A N 1
ATOM 647 C CA . CYS A 1 85 ? -6.751 -4.636 3.335 1.00 83.81 85 CYS A CA 1
ATOM 648 C C . CYS A 1 85 ? -6.479 -4.054 4.714 1.00 83.81 85 CYS A C 1
ATOM 650 O O . CYS A 1 85 ? -7.158 -3.125 5.155 1.00 83.81 85 CYS A O 1
ATOM 652 N N . GLU A 1 86 ? -5.442 -4.577 5.350 1.00 82.94 86 GLU A N 1
ATOM 653 C CA . GLU A 1 86 ? -4.942 -4.137 6.640 1.00 82.94 86 GLU A CA 1
ATOM 654 C C . GLU A 1 86 ? -3.580 -3.473 6.454 1.00 82.94 86 GLU A C 1
ATOM 656 O O . GLU A 1 86 ? -2.711 -3.967 5.727 1.00 82.94 86 GLU A O 1
ATOM 661 N N . PHE A 1 87 ? -3.409 -2.330 7.114 1.00 81.25 87 PHE A N 1
ATOM 662 C CA . PHE A 1 87 ? -2.199 -1.523 7.056 1.00 81.25 87 PHE A CA 1
ATOM 663 C C . PHE A 1 87 ? -1.629 -1.398 8.462 1.00 81.25 87 PHE A C 1
ATOM 665 O O . PHE A 1 87 ? -2.293 -0.883 9.362 1.00 81.25 87 PHE A O 1
ATOM 672 N N . TYR A 1 88 ? -0.390 -1.845 8.632 1.00 78.00 88 TYR A N 1
ATOM 673 C CA . TYR A 1 88 ? 0.306 -1.810 9.909 1.00 78.00 88 TYR A CA 1
ATOM 674 C C . TYR A 1 88 ? 1.418 -0.771 9.839 1.00 78.00 88 TYR A C 1
ATOM 676 O O . TYR A 1 88 ? 2.317 -0.856 8.998 1.00 78.00 88 TYR A O 1
ATOM 684 N N . PHE A 1 89 ? 1.326 0.223 10.719 1.00 70.62 89 PHE A N 1
ATOM 685 C CA . PHE A 1 89 ? 2.295 1.301 10.860 1.00 70.62 89 PHE A CA 1
ATOM 686 C C . PHE A 1 89 ? 2.875 1.213 12.263 1.00 70.62 89 PHE A C 1
ATOM 688 O O . PHE A 1 89 ? 2.272 1.712 13.211 1.00 70.62 89 PHE A O 1
ATOM 695 N N . GLU A 1 90 ? 4.025 0.571 12.428 1.00 62.97 90 GLU A N 1
ATOM 696 C CA . GLU A 1 90 ? 4.638 0.504 13.746 1.00 62.97 90 GLU A CA 1
ATOM 697 C C . GLU A 1 90 ? 6.157 0.591 13.621 1.00 62.97 90 GLU A C 1
ATOM 699 O O . GLU A 1 90 ? 6.829 -0.243 13.020 1.00 62.97 90 GLU A O 1
ATOM 704 N N . TYR A 1 91 ? 6.725 1.629 14.238 1.00 51.69 91 TYR A N 1
ATOM 705 C CA . TYR A 1 91 ? 8.178 1.802 14.339 1.00 51.69 91 TYR A CA 1
ATOM 706 C C . TYR A 1 91 ? 8.862 0.620 15.065 1.00 51.69 91 TYR A C 1
ATOM 708 O O . TYR A 1 91 ? 10.082 0.458 14.957 1.00 51.69 91 TYR A O 1
ATOM 716 N N . ALA A 1 92 ? 8.080 -0.211 15.767 1.00 49.62 92 ALA A N 1
ATOM 717 C CA . ALA A 1 92 ? 8.464 -1.475 16.372 1.00 49.62 92 ALA A CA 1
ATOM 718 C C . ALA A 1 92 ? 7.683 -2.624 15.708 1.00 49.62 92 ALA A C 1
ATOM 720 O O . ALA A 1 92 ? 6.471 -2.670 15.813 1.00 49.62 92 ALA A O 1
ATOM 721 N N . TYR A 1 93 ? 8.399 -3.520 15.028 1.00 52.31 93 TYR A N 1
ATOM 722 C CA . TYR A 1 93 ? 7.975 -4.826 14.495 1.00 52.31 93 TYR A CA 1
ATOM 723 C C . TYR A 1 93 ? 6.502 -5.233 14.732 1.00 52.31 93 TYR A C 1
ATOM 725 O O . TYR A 1 93 ? 6.171 -5.823 15.765 1.00 52.31 93 TYR A O 1
ATOM 733 N N . SER A 1 94 ? 5.634 -4.987 13.748 1.00 56.31 94 SER A N 1
ATOM 734 C CA . SER A 1 94 ? 4.239 -5.432 13.806 1.00 56.31 94 SER A CA 1
ATOM 735 C C . SER A 1 94 ? 4.138 -6.914 13.467 1.00 56.31 94 SER A C 1
ATOM 737 O O . SER A 1 94 ? 4.687 -7.363 12.459 1.00 56.31 94 SER A O 1
ATOM 739 N N . ARG A 1 95 ? 3.397 -7.671 14.282 1.00 56.09 95 ARG A N 1
ATOM 740 C CA . ARG A 1 95 ? 2.957 -9.032 13.952 1.00 56.09 95 ARG A CA 1
ATOM 741 C C . ARG A 1 95 ? 1.541 -8.974 13.401 1.00 56.09 95 ARG A C 1
ATOM 743 O O . ARG A 1 95 ? 0.586 -8.929 14.171 1.00 56.09 95 ARG A O 1
ATOM 750 N N . ALA A 1 96 ? 1.418 -8.984 12.081 1.00 59.12 96 ALA A N 1
ATOM 751 C CA . ALA A 1 96 ? 0.131 -9.187 11.434 1.00 59.12 96 ALA A CA 1
ATOM 752 C C . ALA A 1 96 ? -0.114 -10.694 11.288 1.00 59.12 96 ALA A C 1
ATOM 754 O O . ALA A 1 96 ? 0.772 -11.424 10.837 1.00 59.12 96 ALA A O 1
ATOM 755 N N . LYS A 1 97 ? -1.300 -11.171 11.676 1.00 56.06 97 LYS A N 1
ATOM 756 C CA . LYS A 1 97 ? -1.760 -12.526 11.350 1.00 56.06 97 LYS A CA 1
ATOM 757 C C . LYS A 1 97 ? -2.890 -12.421 10.342 1.00 56.06 97 LYS A C 1
ATOM 759 O O . LYS A 1 97 ? -3.992 -12.049 10.723 1.00 56.06 97 LYS A O 1
ATOM 764 N N . LEU A 1 98 ? -2.620 -12.809 9.099 1.00 58.41 98 LEU A N 1
ATOM 765 C CA . LEU A 1 98 ? -3.663 -13.018 8.095 1.00 58.41 98 LEU A CA 1
ATOM 766 C C . LEU A 1 98 ? -3.749 -14.506 7.797 1.00 58.41 98 LEU A C 1
ATOM 768 O O . LEU A 1 98 ? -2.736 -15.144 7.500 1.00 58.41 98 LEU A O 1
ATOM 772 N N . ASP A 1 99 ? -4.938 -15.070 8.004 1.00 56.81 99 ASP A N 1
ATOM 773 C CA . ASP A 1 99 ? -5.252 -16.476 7.730 1.00 56.81 99 ASP A CA 1
ATOM 774 C C . ASP A 1 99 ? -4.216 -17.474 8.294 1.00 56.81 99 ASP A C 1
ATOM 776 O O . ASP A 1 99 ? -3.858 -18.481 7.685 1.00 56.81 99 ASP A O 1
ATOM 780 N N . GLY A 1 100 ? -3.695 -17.176 9.491 1.00 58.53 100 GLY A N 1
ATOM 781 C CA . GLY A 1 100 ? -2.742 -18.026 10.208 1.00 58.53 100 GLY A CA 1
ATOM 782 C C . GLY A 1 100 ? -1.273 -17.892 9.785 1.00 58.53 100 GLY A C 1
ATOM 783 O O . GLY A 1 100 ? -0.424 -18.515 10.425 1.00 58.53 100 GLY A O 1
ATOM 784 N N . LYS A 1 101 ? -0.940 -17.063 8.786 1.00 57.59 101 LYS A N 1
ATOM 785 C CA . LYS A 1 101 ? 0.451 -16.712 8.457 1.00 57.59 101 LYS A CA 1
ATOM 786 C C . LYS A 1 101 ? 0.889 -15.476 9.235 1.00 57.59 101 LYS A C 1
ATOM 788 O O . LYS A 1 101 ? 0.198 -14.462 9.255 1.00 57.59 101 LYS A O 1
ATOM 793 N N . GLU A 1 102 ? 2.034 -15.588 9.904 1.00 63.28 102 GLU A N 1
ATOM 794 C CA . GLU A 1 102 ? 2.632 -14.499 10.674 1.00 63.28 102 GLU A CA 1
ATOM 795 C C . GLU A 1 102 ? 3.520 -13.669 9.747 1.00 63.28 102 GLU A C 1
ATOM 797 O O . GLU A 1 102 ? 4.475 -14.173 9.156 1.00 63.28 102 GLU A O 1
ATOM 802 N N . CYS A 1 103 ? 3.160 -12.402 9.592 1.00 61.75 103 CYS A N 1
ATOM 803 C CA . CYS A 1 103 ? 3.880 -11.438 8.784 1.00 61.75 103 CYS A CA 1
ATOM 804 C C . CYS A 1 103 ? 4.526 -10.404 9.681 1.00 61.75 103 CYS A C 1
ATOM 806 O O . CYS A 1 103 ? 3.892 -9.877 10.599 1.00 61.75 103 CYS A O 1
ATOM 808 N N . THR A 1 104 ? 5.786 -10.107 9.394 1.00 61.94 104 THR A N 1
ATOM 809 C CA . THR A 1 104 ? 6.610 -9.316 10.292 1.00 61.94 104 THR A CA 1
ATOM 810 C C . THR A 1 104 ? 7.504 -8.349 9.549 1.00 61.94 104 THR A C 1
ATOM 812 O O . THR A 1 104 ? 8.438 -8.762 8.864 1.00 61.94 104 THR A O 1
ATOM 815 N N . ALA A 1 105 ? 7.218 -7.059 9.715 1.00 62.94 105 ALA A N 1
ATOM 816 C CA . ALA A 1 105 ? 8.044 -5.960 9.241 1.00 62.94 105 ALA A CA 1
ATOM 817 C C . ALA A 1 105 ? 7.709 -4.652 9.977 1.00 62.94 105 ALA A C 1
ATOM 819 O O . ALA A 1 105 ? 6.842 -4.616 10.850 1.00 62.94 105 ALA A O 1
ATOM 820 N N . ARG A 1 106 ? 8.423 -3.577 9.619 1.00 59.81 106 ARG A N 1
ATOM 821 C CA . ARG A 1 106 ? 8.196 -2.214 10.132 1.00 59.81 106 ARG A CA 1
ATOM 822 C C . ARG A 1 106 ? 6.929 -1.568 9.575 1.00 59.81 106 ARG A C 1
ATOM 824 O O . ARG A 1 106 ? 6.228 -0.855 10.284 1.00 59.81 106 ARG A O 1
ATOM 831 N N . GLN A 1 107 ? 6.641 -1.803 8.300 1.00 67.81 107 GLN A N 1
ATOM 832 C CA . GLN A 1 107 ? 5.442 -1.284 7.665 1.00 67.81 107 GLN A CA 1
ATOM 833 C C . GLN A 1 107 ? 4.907 -2.347 6.707 1.00 67.81 107 GLN A C 1
ATOM 835 O O . GLN A 1 107 ? 5.608 -2.764 5.782 1.00 67.81 107 GLN A O 1
ATOM 840 N N . LEU A 1 108 ? 3.686 -2.816 6.967 1.00 75.94 108 LEU A N 1
ATOM 841 C CA . LEU A 1 108 ? 3.080 -3.939 6.251 1.00 75.94 108 LEU A CA 1
ATOM 842 C C . LEU A 1 108 ? 1.758 -3.541 5.609 1.00 75.94 108 LEU A C 1
ATOM 844 O O . LEU A 1 108 ? 0.956 -2.817 6.204 1.00 75.94 108 LEU A O 1
ATOM 848 N N . VAL A 1 109 ? 1.520 -4.090 4.421 1.00 81.00 109 VAL A N 1
ATOM 849 C CA . VAL A 1 109 ? 0.205 -4.102 3.775 1.00 81.00 109 VAL A CA 1
ATOM 850 C C . VAL A 1 109 ? -0.157 -5.533 3.435 1.00 81.00 109 VAL A C 1
ATOM 852 O O . VAL A 1 109 ? 0.654 -6.254 2.850 1.00 81.00 109 VAL A O 1
ATOM 855 N N . ALA A 1 110 ? -1.379 -5.924 3.766 1.00 81.69 110 ALA A N 1
ATOM 856 C CA . ALA A 1 110 ? -1.926 -7.216 3.396 1.00 81.69 110 ALA A CA 1
ATOM 857 C C . ALA A 1 110 ? -3.375 -7.081 2.956 1.00 81.69 110 ALA A C 1
ATOM 859 O O . ALA A 1 110 ? -4.097 -6.234 3.479 1.00 81.69 110 ALA A O 1
ATOM 860 N N . CYS A 1 111 ? -3.791 -7.907 2.000 1.00 83.75 111 CYS A N 1
ATOM 861 C CA . CYS A 1 111 ? -5.123 -7.850 1.419 1.00 83.75 111 CYS A CA 1
ATOM 862 C C . CYS A 1 111 ? -5.713 -9.250 1.261 1.00 83.75 111 CYS A C 1
ATOM 864 O O . CYS A 1 111 ? -5.036 -10.146 0.770 1.00 83.75 111 CYS A O 1
ATOM 866 N N . SER A 1 112 ? -6.987 -9.418 1.601 1.00 81.75 112 SER A N 1
ATOM 867 C CA . SER A 1 112 ? -7.735 -10.669 1.449 1.00 81.75 112 SER A CA 1
ATOM 868 C C . SER A 1 112 ? -9.124 -10.413 0.852 1.00 81.75 112 SER A C 1
ATOM 870 O O . SER A 1 112 ? -9.588 -9.268 0.850 1.00 81.75 112 SER A O 1
ATOM 872 N N . PRO A 1 113 ? -9.803 -11.426 0.286 1.00 81.75 113 PRO A N 1
ATOM 873 C CA . PRO A 1 113 ? -11.1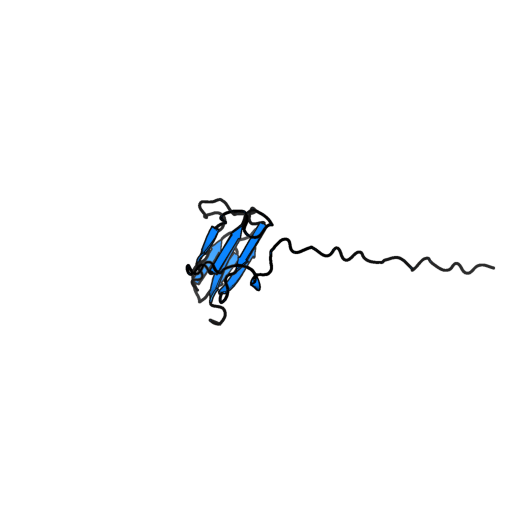68 -11.268 -0.205 1.00 81.75 113 PRO A CA 1
ATOM 874 C C . PRO A 1 113 ? -12.125 -10.818 0.912 1.00 81.75 113 PRO A C 1
ATOM 876 O O . PRO A 1 113 ? -12.140 -11.371 2.008 1.00 81.75 113 PRO A O 1
ATOM 879 N N . ALA A 1 114 ? -12.960 -9.819 0.639 1.00 73.94 114 ALA A N 1
ATOM 880 C CA . ALA A 1 114 ? -13.959 -9.318 1.575 1.00 73.94 114 ALA A CA 1
ATOM 881 C C . ALA A 1 114 ? -15.040 -10.393 1.796 1.00 73.94 114 ALA A C 1
ATOM 883 O O . ALA A 1 114 ? -15.924 -10.571 0.958 1.00 73.94 114 ALA A O 1
ATOM 884 N N . GLY A 1 115 ? -14.946 -11.125 2.908 1.00 65.00 115 GLY A N 1
ATOM 885 C CA . GLY A 1 115 ? -15.863 -12.215 3.262 1.00 65.00 115 GLY A CA 1
ATOM 886 C C . GLY A 1 115 ? -15.195 -13.536 3.651 1.00 65.00 115 GLY A C 1
ATOM 887 O O . GLY A 1 115 ? -15.908 -14.500 3.903 1.00 65.00 115 GLY A O 1
ATOM 888 N N . SER A 1 116 ? -13.862 -13.605 3.711 1.00 55.06 116 SER A N 1
ATOM 889 C CA . SER A 1 116 ? -13.125 -14.796 4.165 1.00 55.06 116 SER A CA 1
ATOM 890 C C . SER A 1 116 ? -12.901 -14.868 5.688 1.00 55.06 116 SER A C 1
ATOM 892 O O . SER A 1 116 ? -11.984 -15.557 6.121 1.00 55.06 116 SER A O 1
ATOM 894 N N . GLY A 1 117 ? -13.705 -14.152 6.484 1.00 45.91 117 GLY A N 1
ATOM 895 C CA . GLY A 1 117 ? -13.640 -14.136 7.955 1.00 45.91 117 GLY A CA 1
ATOM 896 C C . GLY A 1 117 ? -14.615 -15.098 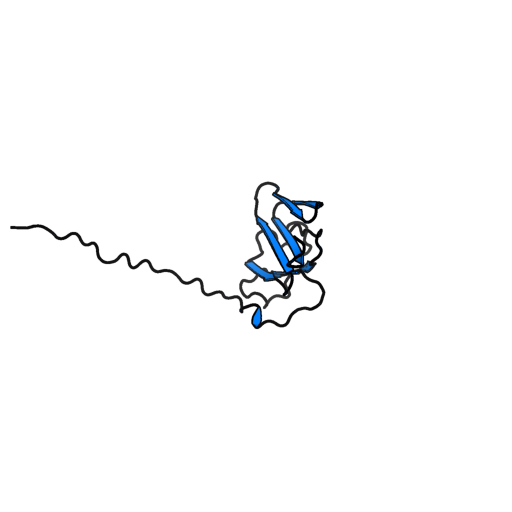8.616 1.00 45.91 117 GLY A C 1
ATOM 897 O O . GLY A 1 117 ? -15.764 -15.182 8.126 1.00 45.91 117 GLY A O 1
#